Protein AF-A0A0C1R4L3-F1 (afdb_monomer_lite)

Foldseek 3Di:
DDDLDQDPLLVLLVVLLVLLVVLLVLLVVLVVLLVVCCVDPVLVPDPLSVLLVVLSVQLSVLSVVLNVLSVVCNVVVVPDLVSLLCSCPVRLVSSVVSLVRSVVSLVVCCVVCVVPPSSVVSVVSSVVSVVSNVVSVVSSCSNVHDNDPPDD

pLDDT: mean 91.16, std 14.14, range [30.22, 98.56]

Organism: NCBI:txid1418104

Structure (mmCIF, N/CA/C/O backbone):
data_AF-A0A0C1R4L3-F1
#
_entry.id   AF-A0A0C1R4L3-F1
#
loop_
_atom_site.group_PDB
_atom_site.id
_atom_site.type_symbol
_atom_site.label_atom_id
_atom_site.label_alt_id
_atom_site.label_comp_id
_atom_site.label_asym_id
_atom_site.label_entity_id
_atom_site.label_seq_id
_atom_site.pdbx_PDB_ins_code
_atom_site.Cartn_x
_atom_site.Cartn_y
_atom_site.Cartn_z
_atom_site.occupancy
_atom_site.B_iso_or_equiv
_atom_site.auth_seq_id
_atom_site.auth_comp_id
_atom_site.auth_asym_id
_atom_site.auth_atom_id
_atom_site.pdbx_PDB_model_num
ATOM 1 N N . MET A 1 1 ? 19.416 26.233 -11.761 1.00 34.59 1 MET A N 1
ATOM 2 C CA . MET A 1 1 ? 19.110 25.211 -12.781 1.00 34.59 1 MET A CA 1
ATOM 3 C C . MET A 1 1 ? 19.590 23.886 -12.209 1.00 34.59 1 MET A C 1
ATOM 5 O O . MET A 1 1 ? 20.791 23.672 -12.141 1.00 34.59 1 MET A O 1
ATOM 9 N N . SER A 1 2 ? 18.687 23.090 -11.637 1.00 35.28 2 SER A N 1
ATOM 10 C CA . SER A 1 2 ? 19.056 21.833 -10.975 1.00 35.28 2 SER A CA 1
ATOM 11 C C . SER A 1 2 ? 19.204 20.749 -12.036 1.00 35.28 2 SER A C 1
ATOM 13 O O . SER A 1 2 ? 18.242 20.437 -12.734 1.00 35.28 2 SER A O 1
ATOM 15 N N . ILE A 1 3 ? 20.416 20.221 -12.190 1.00 36.53 3 ILE A N 1
ATOM 16 C CA . ILE A 1 3 ? 20.707 19.100 -13.084 1.00 36.53 3 ILE A CA 1
ATOM 17 C C . ILE A 1 3 ? 20.119 17.850 -12.423 1.00 36.53 3 ILE A C 1
ATOM 19 O O . ILE A 1 3 ? 20.693 17.321 -11.474 1.00 36.53 3 ILE A O 1
ATOM 23 N N . PHE A 1 4 ? 18.954 17.398 -12.886 1.00 47.09 4 PHE A N 1
ATOM 24 C CA . PHE A 1 4 ? 18.459 16.066 -12.551 1.00 47.09 4 PHE A CA 1
ATOM 25 C C . PHE A 1 4 ? 19.285 15.054 -13.345 1.00 47.09 4 PHE A C 1
ATOM 27 O O . PHE A 1 4 ? 19.116 14.908 -14.553 1.00 47.09 4 PHE A O 1
ATOM 34 N N . ILE A 1 5 ? 20.222 14.388 -12.673 1.00 47.59 5 ILE A N 1
ATOM 35 C CA . ILE A 1 5 ? 20.928 13.240 -13.241 1.00 47.59 5 ILE A CA 1
ATOM 36 C C . ILE A 1 5 ? 19.912 12.095 -13.297 1.00 47.59 5 ILE A C 1
ATOM 38 O O . ILE A 1 5 ? 19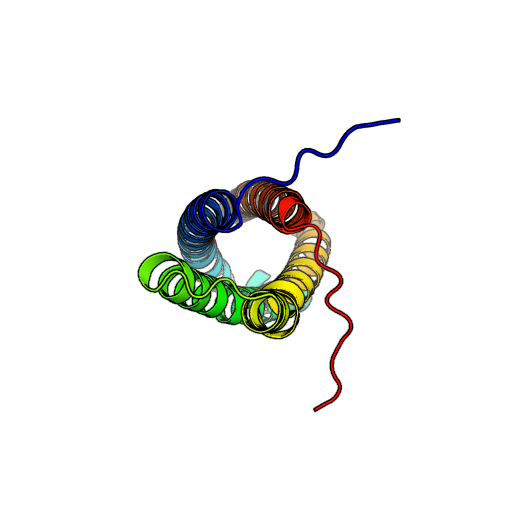.471 11.616 -12.253 1.00 47.59 5 ILE A O 1
ATOM 42 N N . SER A 1 6 ? 19.514 11.672 -14.499 1.00 53.66 6 SER A N 1
ATOM 43 C CA . SER A 1 6 ? 18.676 10.483 -14.668 1.00 53.66 6 SER A CA 1
ATOM 44 C C . SER A 1 6 ? 19.459 9.256 -14.203 1.00 53.66 6 SER A C 1
ATOM 46 O O . SER A 1 6 ? 20.487 8.917 -14.796 1.00 53.66 6 SER A O 1
ATOM 48 N N . MET A 1 7 ? 18.992 8.592 -13.148 1.00 62.25 7 MET A N 1
ATOM 49 C CA . MET A 1 7 ? 19.544 7.298 -12.754 1.00 62.25 7 MET A CA 1
ATOM 50 C C . MET A 1 7 ? 19.080 6.218 -13.743 1.00 62.25 7 MET A C 1
ATOM 52 O O . MET A 1 7 ? 17.948 6.293 -14.230 1.00 62.25 7 MET A O 1
ATOM 56 N N . PRO A 1 8 ? 19.909 5.203 -14.049 1.00 82.69 8 PRO A N 1
ATOM 57 C CA . PRO A 1 8 ? 19.478 4.078 -14.869 1.00 82.69 8 PRO A CA 1
ATOM 58 C C . PRO A 1 8 ? 18.213 3.445 -14.285 1.00 82.69 8 PRO A C 1
ATOM 60 O O . PRO A 1 8 ? 18.134 3.229 -13.074 1.00 82.69 8 PRO A O 1
ATOM 63 N N . TYR A 1 9 ? 17.241 3.104 -15.137 1.00 89.94 9 TYR A N 1
ATOM 64 C CA . TYR A 1 9 ? 15.967 2.532 -14.685 1.00 89.94 9 TYR A CA 1
ATOM 65 C C . TYR A 1 9 ? 16.141 1.287 -13.822 1.00 89.94 9 TYR A C 1
ATOM 67 O O . TYR A 1 9 ? 15.352 1.087 -12.908 1.00 89.94 9 TYR A O 1
ATOM 75 N N . ASP A 1 10 ? 17.194 0.498 -14.039 1.00 90.50 10 ASP A N 1
ATOM 76 C CA . ASP A 1 10 ? 17.512 -0.650 -13.190 1.00 90.50 10 ASP A CA 1
ATOM 77 C C . ASP A 1 10 ? 17.774 -0.255 -11.729 1.00 90.50 10 ASP A C 1
ATOM 79 O O . ASP A 1 10 ? 17.220 -0.857 -10.811 1.00 90.50 10 ASP A O 1
ATOM 83 N N . GLN A 1 11 ? 18.561 0.800 -11.505 1.00 93.00 11 GLN A N 1
ATOM 84 C CA . GLN A 1 11 ? 18.875 1.287 -10.163 1.00 93.00 11 GLN A CA 1
ATOM 85 C C . GLN A 1 11 ? 17.638 1.895 -9.491 1.00 93.00 11 GLN A C 1
ATOM 87 O O . GLN A 1 11 ? 17.382 1.628 -8.316 1.00 93.00 11 GLN A O 1
ATOM 92 N N . VAL A 1 12 ? 16.848 2.672 -10.242 1.00 94.88 12 VAL A N 1
ATOM 93 C CA . VAL A 1 12 ? 15.588 3.241 -9.736 1.00 94.88 12 VAL A CA 1
ATOM 94 C C . VAL A 1 12 ? 14.608 2.122 -9.381 1.00 94.88 12 VAL A C 1
ATOM 96 O O . VAL A 1 12 ? 14.060 2.130 -8.284 1.00 94.88 12 VAL A O 1
ATOM 99 N N . SER A 1 13 ? 14.448 1.117 -10.245 1.00 96.31 13 SER A N 1
ATOM 100 C CA . SER A 1 13 ? 13.526 -0.011 -10.043 1.00 96.31 13 SER A CA 1
ATOM 101 C C . SER A 1 13 ? 13.885 -0.855 -8.829 1.00 96.31 13 SER A C 1
ATOM 103 O O . SER A 1 13 ? 13.003 -1.216 -8.055 1.00 96.31 13 SER A O 1
ATOM 105 N N . GLN A 1 14 ? 15.173 -1.118 -8.598 1.00 96.25 14 GLN A N 1
ATOM 106 C CA . GLN A 1 14 ? 15.626 -1.802 -7.382 1.00 96.25 14 GLN A CA 1
ATOM 107 C C . GLN A 1 14 ? 15.341 -0.974 -6.121 1.00 96.25 14 GLN A C 1
ATOM 109 O O . GLN A 1 14 ? 14.887 -1.514 -5.110 1.00 96.25 14 GLN A O 1
ATOM 114 N N . GLY A 1 15 ? 15.571 0.343 -6.180 1.00 97.06 15 GLY A N 1
ATOM 115 C CA . GLY A 1 15 ? 15.247 1.262 -5.089 1.00 97.06 15 GLY A CA 1
ATOM 116 C C . GLY A 1 15 ? 13.749 1.297 -4.785 1.00 97.06 15 GLY A C 1
ATOM 117 O O . GLY A 1 15 ? 13.350 1.184 -3.626 1.00 97.06 15 GLY A O 1
ATOM 118 N N . VAL A 1 16 ? 12.923 1.381 -5.828 1.00 97.81 16 VAL A N 1
ATOM 119 C CA . VAL A 1 16 ? 11.464 1.303 -5.741 1.00 97.81 16 VAL A CA 1
ATOM 120 C C . VAL A 1 16 ? 11.035 -0.026 -5.128 1.00 97.81 16 VAL A C 1
ATOM 122 O O . VAL A 1 16 ? 10.295 -0.004 -4.152 1.00 97.81 16 VAL A O 1
ATOM 125 N N . LEU A 1 17 ? 11.518 -1.166 -5.633 1.00 98.25 17 LEU A N 1
ATOM 126 C CA . LEU A 1 17 ? 11.148 -2.489 -5.121 1.00 98.25 17 LEU A CA 1
ATOM 127 C C . LEU A 1 17 ? 11.436 -2.614 -3.623 1.00 98.25 17 LEU A C 1
ATOM 129 O O . LEU A 1 17 ? 10.568 -3.034 -2.866 1.00 98.25 17 LEU A O 1
ATOM 133 N N . LYS A 1 18 ? 12.610 -2.157 -3.171 1.00 98.19 18 LYS A N 1
ATOM 134 C CA . LYS A 1 18 ? 12.953 -2.150 -1.743 1.00 98.19 18 LYS A CA 1
ATOM 135 C C . LYS A 1 18 ? 11.955 -1.340 -0.910 1.00 98.19 18 LYS A C 1
ATOM 137 O O . LYS A 1 18 ? 11.596 -1.757 0.189 1.00 98.19 18 LYS A O 1
ATOM 142 N N . ILE A 1 19 ? 11.524 -0.181 -1.411 1.00 98.19 19 ILE A N 1
ATOM 143 C CA . ILE A 1 19 ? 10.524 0.651 -0.732 1.00 98.19 19 ILE A CA 1
ATOM 144 C C . ILE A 1 19 ? 9.158 -0.044 -0.735 1.00 98.19 19 ILE A C 1
ATOM 146 O O . ILE A 1 19 ? 8.494 -0.041 0.296 1.00 98.19 19 ILE A O 1
ATOM 150 N N . LEU A 1 20 ? 8.753 -0.669 -1.846 1.00 98.12 20 LEU A N 1
ATOM 151 C CA . LEU A 1 20 ? 7.492 -1.410 -1.937 1.00 98.12 20 LEU A CA 1
ATOM 152 C C . LEU A 1 20 ? 7.436 -2.563 -0.937 1.00 98.12 20 LEU A C 1
ATOM 154 O O . LEU A 1 20 ? 6.435 -2.685 -0.243 1.00 98.12 20 LEU A O 1
ATOM 158 N N . SER A 1 21 ? 8.506 -3.348 -0.806 1.00 97.94 21 SER A N 1
ATOM 159 C CA . SER A 1 21 ? 8.557 -4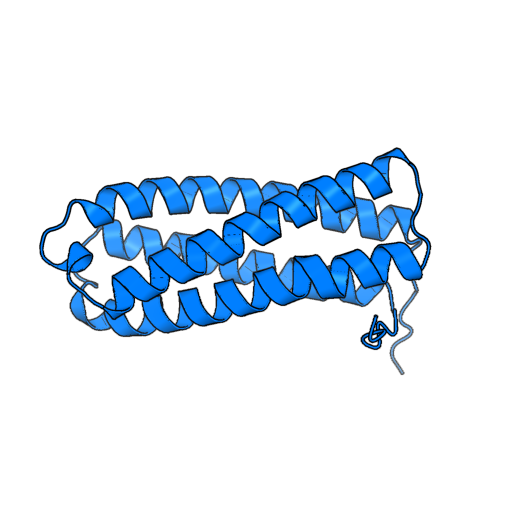.457 0.152 1.00 97.94 21 SER A CA 1
ATOM 160 C C . SER A 1 21 ? 8.523 -3.990 1.607 1.00 97.94 21 SER A C 1
ATOM 162 O O . SER A 1 21 ? 7.863 -4.616 2.441 1.00 97.94 21 SER A O 1
ATOM 164 N N . GLN A 1 22 ? 9.178 -2.864 1.923 1.00 97.25 22 GLN A N 1
ATOM 165 C CA . GLN A 1 22 ? 9.049 -2.243 3.244 1.00 97.25 22 GLN A CA 1
ATOM 166 C C . GLN A 1 22 ? 7.601 -1.808 3.490 1.00 97.25 22 GLN A C 1
ATOM 168 O O . GLN A 1 22 ? 7.002 -2.201 4.484 1.00 97.25 22 GLN A O 1
ATOM 173 N N . PHE A 1 23 ? 7.010 -1.086 2.537 1.00 97.38 23 PHE A N 1
ATOM 174 C CA . PHE A 1 23 ? 5.628 -0.624 2.621 1.00 97.38 23 PHE A CA 1
ATOM 175 C C . PHE A 1 23 ? 4.659 -1.804 2.822 1.00 97.38 23 PHE A C 1
ATOM 177 O O . PHE A 1 23 ? 3.803 -1.775 3.700 1.00 97.38 23 PHE A O 1
ATOM 184 N N . SER A 1 24 ? 4.831 -2.894 2.078 1.00 97.19 24 SER A N 1
ATOM 185 C CA . SER A 1 24 ? 4.041 -4.118 2.233 1.00 97.19 24 SER A CA 1
ATOM 186 C C . SER A 1 24 ? 4.173 -4.762 3.613 1.00 97.19 24 SER A C 1
ATOM 188 O O . SER A 1 24 ? 3.218 -5.372 4.090 1.00 97.19 24 SER A O 1
ATOM 190 N N . THR A 1 25 ? 5.333 -4.644 4.259 1.00 96.25 25 THR A N 1
ATOM 191 C CA . THR A 1 25 ? 5.548 -5.133 5.627 1.00 96.25 25 THR A CA 1
ATOM 192 C C . THR A 1 25 ? 4.770 -4.285 6.630 1.00 96.25 25 THR A C 1
ATOM 194 O O . THR A 1 25 ? 3.994 -4.832 7.413 1.00 96.25 25 THR A O 1
ATOM 197 N N . ASP A 1 26 ? 4.875 -2.963 6.529 1.00 96.25 26 ASP A N 1
ATOM 198 C CA . ASP A 1 26 ? 4.199 -2.031 7.443 1.00 96.25 26 ASP A CA 1
ATOM 199 C C . ASP A 1 26 ? 2.671 -2.082 7.272 1.00 96.25 26 ASP A C 1
ATOM 201 O O . ASP A 1 26 ? 1.907 -2.031 8.232 1.00 96.25 26 ASP A O 1
ATOM 205 N N . LEU A 1 27 ? 2.189 -2.314 6.047 1.00 97.62 27 LEU A N 1
ATOM 206 C CA . LEU A 1 27 ? 0.766 -2.540 5.789 1.00 97.62 27 LEU A CA 1
ATOM 207 C C . LEU A 1 27 ? 0.218 -3.804 6.456 1.00 97.62 27 LEU A C 1
ATOM 209 O O . LEU A 1 27 ? -0.960 -3.833 6.809 1.00 97.62 27 LEU A O 1
ATOM 213 N N . ARG A 1 28 ? 1.030 -4.858 6.605 1.00 96.25 28 ARG A N 1
ATOM 214 C CA . ARG A 1 28 ? 0.615 -6.072 7.326 1.00 96.25 28 ARG A CA 1
ATOM 215 C C . ARG A 1 28 ? 0.521 -5.804 8.826 1.00 96.25 28 ARG A C 1
ATOM 217 O O . ARG A 1 28 ? -0.485 -6.179 9.415 1.00 96.25 28 ARG A O 1
ATOM 224 N N . SER A 1 29 ? 1.499 -5.094 9.387 1.00 95.75 29 SER A N 1
ATOM 225 C CA . SER A 1 29 ? 1.494 -4.632 10.783 1.00 95.75 29 SER A CA 1
ATOM 226 C C . SER A 1 29 ? 0.238 -3.805 11.096 1.00 95.75 29 SER A C 1
ATOM 228 O O . SER A 1 29 ? -0.569 -4.181 11.947 1.00 95.75 29 SER A O 1
ATOM 230 N N . ALA A 1 30 ? -0.033 -2.761 10.307 1.00 97.00 30 ALA A N 1
ATOM 231 C CA . ALA A 1 30 ? -1.245 -1.956 10.458 1.00 97.00 30 ALA A CA 1
ATOM 232 C C . ALA A 1 30 ? -2.537 -2.781 10.306 1.00 97.00 30 ALA A C 1
ATOM 234 O O . ALA A 1 30 ? -3.512 -2.542 11.012 1.00 97.00 30 ALA A O 1
ATOM 235 N N . ASN A 1 31 ? -2.563 -3.774 9.412 1.00 96.88 31 ASN A N 1
ATOM 236 C CA . ASN A 1 31 ? -3.729 -4.639 9.230 1.00 96.88 31 ASN A CA 1
ATOM 237 C C . ASN A 1 31 ? -4.053 -5.486 10.472 1.00 96.88 31 ASN A C 1
ATOM 239 O O . ASN A 1 31 ? -5.223 -5.724 10.766 1.00 96.88 31 ASN A O 1
ATOM 243 N N . GLU A 1 32 ? -3.038 -5.945 11.202 1.00 95.88 32 GLU A N 1
ATOM 244 C CA . GLU A 1 32 ? -3.235 -6.658 12.467 1.00 95.88 32 GLU A CA 1
ATOM 245 C C . GLU A 1 32 ? -3.871 -5.739 13.518 1.00 95.88 32 GLU A C 1
ATOM 247 O O . GLU A 1 32 ? -4.864 -6.121 14.138 1.00 95.88 32 GLU A O 1
ATOM 252 N N . MET A 1 33 ? -3.390 -4.496 13.633 1.00 96.81 33 MET A N 1
ATOM 253 C CA . MET A 1 33 ? -3.975 -3.482 14.524 1.00 96.81 33 MET A CA 1
ATOM 254 C C . MET A 1 33 ? -5.432 -3.166 14.155 1.00 96.81 33 MET A C 1
ATOM 256 O O . MET A 1 33 ? -6.302 -3.101 15.022 1.00 96.81 33 MET A O 1
ATOM 260 N N . ILE A 1 34 ? -5.723 -3.021 12.857 1.00 97.06 34 ILE A N 1
ATOM 261 C CA . ILE A 1 34 ? -7.081 -2.779 12.351 1.00 97.06 34 ILE A CA 1
ATOM 262 C C . ILE A 1 34 ? -8.027 -3.911 12.752 1.00 97.06 34 ILE A C 1
ATOM 264 O O . ILE A 1 34 ? -9.131 -3.645 13.223 1.00 97.06 34 ILE A O 1
ATOM 268 N N . ASN A 1 35 ? -7.601 -5.165 12.599 1.00 96.12 35 ASN A N 1
ATOM 269 C CA . ASN A 1 35 ? -8.419 -6.319 12.964 1.00 96.12 35 ASN A CA 1
ATOM 270 C C . ASN A 1 35 ? -8.749 -6.346 14.461 1.00 96.12 35 ASN A C 1
ATOM 272 O O . ASN A 1 35 ? -9.881 -6.668 14.822 1.00 96.12 35 ASN A O 1
ATOM 276 N N . THR A 1 36 ? -7.805 -5.964 15.323 1.00 95.12 36 THR A N 1
ATOM 277 C CA . THR A 1 36 ? -8.053 -5.804 16.764 1.00 95.12 36 THR A CA 1
ATOM 278 C C . THR A 1 36 ? -9.091 -4.713 17.022 1.00 95.12 36 THR A C 1
ATOM 280 O O . THR A 1 36 ? -10.089 -4.955 17.703 1.00 95.12 36 THR A O 1
ATOM 283 N N . LEU A 1 37 ? -8.926 -3.539 16.410 1.00 95.38 37 LEU A N 1
ATOM 284 C CA . LEU A 1 37 ? -9.830 -2.397 16.580 1.00 95.38 37 LEU A CA 1
ATOM 285 C C . LEU A 1 37 ? -11.245 -2.657 16.038 1.00 95.38 37 LEU A C 1
ATOM 287 O O . LEU A 1 37 ? -12.212 -2.108 16.557 1.00 95.38 37 LEU A O 1
ATOM 291 N N . LEU A 1 38 ? -11.402 -3.539 15.048 1.00 95.69 38 LEU A N 1
ATOM 292 C CA . LEU A 1 38 ? -12.714 -3.977 14.554 1.00 95.69 38 LEU A CA 1
ATOM 293 C C . LEU A 1 38 ? -13.517 -4.800 15.575 1.00 95.69 38 LEU A C 1
ATOM 295 O O . LEU A 1 38 ? -14.727 -4.959 15.411 1.00 95.69 38 LEU A O 1
ATOM 299 N N . THR A 1 39 ? -12.889 -5.303 16.639 1.00 94.12 39 THR A N 1
ATOM 300 C CA . THR A 1 39 ? -13.609 -5.956 17.746 1.00 94.12 39 THR A CA 1
ATOM 301 C C . THR A 1 39 ? -14.205 -4.961 18.746 1.00 94.12 39 THR A C 1
ATOM 303 O O . THR A 1 39 ? -14.999 -5.353 19.596 1.00 94.12 39 THR A O 1
ATOM 306 N N . ASN A 1 40 ? -13.865 -3.671 18.643 1.00 92.88 40 ASN A N 1
ATOM 307 C CA . ASN A 1 40 ? -14.413 -2.624 19.497 1.00 92.88 40 ASN A CA 1
ATOM 308 C C . ASN A 1 40 ? -15.801 -2.191 18.990 1.00 92.88 40 ASN A C 1
ATOM 310 O O . ASN A 1 40 ? -15.920 -1.603 17.914 1.00 92.88 40 ASN A O 1
ATOM 314 N N . ASP A 1 41 ? -16.833 -2.416 19.810 1.00 93.56 41 ASP A N 1
ATOM 315 C CA . ASP A 1 41 ? -18.253 -2.155 19.501 1.00 93.56 41 ASP A CA 1
ATOM 316 C C . ASP A 1 41 ? -18.591 -0.700 19.143 1.00 93.56 41 ASP A C 1
ATOM 318 O O . ASP A 1 41 ? -19.671 -0.414 18.628 1.00 93.56 41 ASP A O 1
ATOM 322 N N . LYS A 1 42 ? -17.709 0.254 19.458 1.00 93.06 42 LYS A N 1
ATOM 323 C CA . LYS A 1 42 ? -17.892 1.660 19.081 1.00 93.06 42 LYS A CA 1
ATOM 324 C C . LYS A 1 42 ? -17.235 1.979 17.745 1.00 93.06 42 LYS A C 1
ATOM 326 O O . LYS A 1 42 ? -17.794 2.748 16.971 1.00 93.06 42 LYS A O 1
ATOM 331 N N . LEU A 1 43 ? -16.056 1.416 17.483 1.00 92.25 43 LEU A N 1
ATOM 332 C CA . LEU A 1 43 ? -15.320 1.648 16.238 1.00 92.25 43 LEU A CA 1
ATOM 333 C C . LEU A 1 43 ? -15.933 0.878 15.071 1.00 92.25 43 LEU A C 1
ATOM 335 O O . LEU A 1 43 ? -16.033 1.411 13.970 1.00 92.25 43 LEU A O 1
ATOM 339 N N . ASN A 1 44 ? -16.394 -0.350 15.303 1.00 92.38 44 ASN A N 1
ATOM 340 C CA . ASN A 1 44 ? -16.933 -1.214 14.253 1.00 92.38 44 ASN A CA 1
ATOM 341 C C . ASN A 1 44 ? -18.298 -0.768 13.694 1.00 92.38 44 ASN A C 1
ATOM 343 O O . ASN A 1 44 ? -18.759 -1.321 12.698 1.00 92.38 44 ASN A O 1
ATOM 347 N N . VAL A 1 45 ? -18.917 0.249 14.297 1.00 95.06 45 VAL A N 1
ATOM 348 C CA . VAL A 1 45 ? -20.115 0.933 13.789 1.00 95.06 45 VAL A CA 1
ATOM 349 C C . VAL A 1 45 ? -19.837 2.379 13.361 1.00 95.06 45 VAL A C 1
ATOM 351 O O . VAL A 1 45 ? -20.739 3.053 12.862 1.00 95.06 45 VAL A O 1
ATOM 354 N N . ASP A 1 46 ? -18.610 2.883 13.541 1.00 95.81 46 ASP A N 1
ATOM 355 C CA . ASP A 1 46 ? -18.240 4.228 13.105 1.00 95.81 46 ASP A CA 1
ATOM 356 C C . ASP A 1 46 ? -18.005 4.248 11.589 1.00 95.81 46 ASP A C 1
ATOM 358 O O . ASP A 1 46 ? -17.102 3.602 11.056 1.00 95.81 46 ASP A O 1
ATOM 362 N N . ASN A 1 47 ? -18.809 5.039 10.877 1.00 96.44 47 ASN A N 1
ATOM 363 C CA . ASN A 1 47 ? -18.745 5.114 9.418 1.00 96.44 47 ASN A CA 1
ATOM 364 C C . ASN A 1 47 ? -17.381 5.590 8.892 1.00 96.44 47 ASN A C 1
ATOM 366 O O . ASN A 1 47 ? -16.960 5.151 7.824 1.00 96.44 47 ASN A O 1
ATOM 370 N N . ASN A 1 48 ? -16.685 6.492 9.591 1.00 96.50 48 ASN A N 1
ATOM 371 C CA . ASN A 1 48 ? -15.370 6.955 9.146 1.00 96.50 48 ASN A CA 1
ATOM 372 C C . ASN A 1 48 ? -14.316 5.869 9.362 1.00 96.50 48 ASN A C 1
ATOM 374 O O . ASN A 1 48 ? -13.470 5.682 8.490 1.00 96.50 48 ASN A O 1
ATOM 378 N N . PHE A 1 49 ? -14.386 5.124 10.467 1.00 97.25 49 PHE A N 1
ATOM 379 C CA . PHE A 1 49 ? -13.499 3.985 10.680 1.00 97.25 49 PHE A CA 1
ATOM 380 C C . PHE A 1 49 ? -13.738 2.884 9.640 1.00 97.25 49 PHE A C 1
ATOM 382 O O . PHE A 1 49 ? -12.792 2.432 9.001 1.00 97.25 49 PHE A O 1
ATOM 389 N N . LEU A 1 50 ? -14.993 2.522 9.367 1.00 97.62 50 LEU A N 1
ATOM 390 C CA . LEU A 1 50 ? -15.320 1.539 8.328 1.00 97.62 50 LEU A CA 1
ATOM 391 C C . LEU A 1 50 ? -14.889 2.000 6.925 1.00 97.62 50 LEU A C 1
ATOM 393 O O . LEU A 1 50 ? -14.361 1.204 6.147 1.00 97.62 50 LEU A O 1
ATOM 397 N N . ASN A 1 51 ? -15.039 3.290 6.608 1.00 98.12 51 ASN A N 1
ATOM 398 C CA . ASN A 1 51 ? -14.530 3.867 5.360 1.00 98.12 51 ASN A CA 1
ATOM 399 C C . ASN A 1 51 ? -13.000 3.839 5.292 1.00 98.12 51 ASN A C 1
ATOM 401 O O . ASN A 1 51 ? -12.445 3.574 4.223 1.00 98.12 51 ASN A O 1
ATOM 405 N N . PHE A 1 52 ? -12.315 4.094 6.410 1.00 98.00 52 PHE A N 1
ATOM 406 C CA . PHE A 1 52 ? -10.869 3.926 6.507 1.00 98.00 52 PHE A CA 1
ATOM 407 C C . PHE A 1 52 ? -10.480 2.483 6.181 1.00 98.00 52 PHE A C 1
ATOM 409 O O . PHE A 1 52 ? -9.694 2.286 5.260 1.00 98.00 52 PHE A O 1
ATOM 416 N N . VAL A 1 53 ? -11.082 1.491 6.845 1.00 98.25 53 VAL A N 1
ATOM 417 C CA . VAL A 1 53 ? -10.792 0.065 6.616 1.00 98.25 53 VAL A CA 1
ATOM 418 C C . VAL A 1 53 ? -11.041 -0.326 5.159 1.00 98.25 53 VAL A C 1
ATOM 420 O O . VAL A 1 53 ? -10.167 -0.902 4.516 1.00 98.25 53 VAL A O 1
ATOM 423 N N . SER A 1 54 ? -12.193 0.045 4.596 1.00 98.44 54 SER A N 1
ATOM 424 C CA . SER A 1 54 ? -12.535 -0.285 3.208 1.00 98.44 54 SER A CA 1
ATOM 425 C C . SER A 1 54 ? -11.521 0.279 2.208 1.00 98.44 54 SER A C 1
ATOM 427 O O . SER A 1 54 ? -11.067 -0.434 1.313 1.00 98.44 54 SER A O 1
ATOM 429 N N . ASN A 1 55 ? -11.154 1.556 2.340 1.00 98.56 55 ASN A N 1
ATOM 430 C CA . ASN A 1 55 ? -10.174 2.176 1.448 1.00 98.56 55 ASN A CA 1
ATOM 431 C C . ASN A 1 55 ? -8.760 1.635 1.691 1.00 98.56 55 ASN A C 1
ATOM 433 O O . ASN A 1 55 ? -8.009 1.443 0.738 1.00 98.56 55 ASN A O 1
ATOM 437 N N . PHE A 1 56 ? -8.404 1.342 2.941 1.00 98.31 56 PHE A N 1
ATOM 438 C CA . PHE A 1 56 ? -7.117 0.754 3.291 1.00 98.31 56 PHE A CA 1
ATOM 439 C C . PHE A 1 56 ? -6.934 -0.626 2.645 1.00 98.31 56 PHE A C 1
ATOM 441 O O . PHE A 1 56 ? -5.885 -0.889 2.056 1.00 98.31 56 PHE A O 1
ATOM 448 N N . GLU A 1 57 ? -7.972 -1.468 2.644 1.00 98.25 57 GLU A N 1
ATOM 449 C CA . GLU A 1 57 ? -7.944 -2.771 1.968 1.00 98.25 57 GLU A CA 1
ATOM 450 C C . GLU A 1 57 ? -7.791 -2.649 0.449 1.00 98.25 57 GLU A C 1
ATOM 452 O O . GLU A 1 57 ? -6.996 -3.373 -0.157 1.00 98.25 57 GLU A O 1
ATOM 457 N N . GLN A 1 58 ? -8.488 -1.699 -0.182 1.00 98.56 58 GLN A N 1
ATOM 458 C CA . GLN A 1 58 ? -8.295 -1.433 -1.611 1.00 98.56 58 GLN A CA 1
ATOM 459 C C . GLN A 1 58 ? -6.871 -0.936 -1.898 1.00 98.56 58 GLN A C 1
ATOM 461 O O . GLN A 1 58 ? -6.220 -1.425 -2.823 1.00 98.56 58 GLN A O 1
ATOM 466 N N . GLY A 1 59 ? -6.345 -0.024 -1.077 1.00 98.19 59 GLY A N 1
ATOM 467 C CA . GLY A 1 59 ? -4.965 0.454 -1.169 1.00 98.19 59 GLY A CA 1
ATOM 468 C C . GLY A 1 59 ? -3.954 -0.691 -1.090 1.00 98.19 59 GLY A C 1
ATOM 469 O O . GLY A 1 59 ? -3.098 -0.820 -1.968 1.00 98.19 59 GLY A O 1
ATOM 470 N N . LYS A 1 60 ? -4.105 -1.581 -0.101 1.00 98.00 60 LYS A N 1
ATOM 471 C CA . LYS A 1 60 ? -3.290 -2.796 0.061 1.00 98.00 60 LYS A CA 1
ATOM 472 C C . LYS A 1 60 ? -3.334 -3.696 -1.165 1.00 98.00 60 LYS A C 1
ATOM 474 O O . LYS A 1 60 ? -2.285 -4.133 -1.636 1.00 98.00 60 LYS A O 1
ATOM 479 N N . TYR A 1 61 ? -4.527 -3.965 -1.691 1.00 98.12 61 TYR A N 1
ATOM 480 C CA . TYR A 1 61 ? -4.698 -4.806 -2.872 1.00 98.12 61 TYR A CA 1
ATOM 481 C C . TYR A 1 61 ? -3.864 -4.296 -4.055 1.00 98.12 61 TYR A C 1
ATOM 483 O O . TYR A 1 61 ? -3.098 -5.058 -4.653 1.00 98.12 61 TYR A O 1
ATOM 491 N N . TYR A 1 62 ? -3.961 -3.002 -4.372 1.00 98.44 62 TYR A N 1
ATOM 492 C CA . TYR A 1 62 ? -3.168 -2.415 -5.452 1.00 98.44 62 TYR A CA 1
ATOM 493 C C . TYR A 1 62 ? -1.679 -2.376 -5.115 1.00 98.44 62 TYR A C 1
ATOM 495 O O . TYR A 1 62 ? -0.866 -2.680 -5.986 1.00 98.44 62 TYR A O 1
ATOM 503 N N . GLN A 1 63 ? -1.312 -2.072 -3.869 1.00 98.12 63 GLN A N 1
ATOM 504 C CA . GLN A 1 63 ? 0.081 -2.014 -3.432 1.00 98.12 63 GLN A CA 1
ATOM 505 C C . GLN A 1 63 ? 0.800 -3.359 -3.581 1.00 98.12 63 GLN A C 1
ATOM 507 O O . GLN A 1 63 ? 1.877 -3.397 -4.174 1.00 98.12 63 GLN A O 1
ATOM 512 N N . PHE A 1 64 ? 0.201 -4.470 -3.141 1.00 98.12 64 PHE A N 1
ATOM 513 C CA . PHE A 1 64 ? 0.812 -5.798 -3.289 1.00 98.12 64 PHE A CA 1
ATOM 514 C C . PHE A 1 64 ? 0.961 -6.209 -4.757 1.00 98.12 64 PHE A C 1
ATOM 516 O O . PHE A 1 64 ? 1.985 -6.765 -5.153 1.00 98.12 64 PHE A O 1
ATOM 523 N N . ARG A 1 65 ? -0.022 -5.882 -5.605 1.00 98.38 65 ARG A N 1
ATOM 524 C CA . ARG A 1 65 ? 0.114 -6.078 -7.058 1.00 98.38 65 ARG A CA 1
ATOM 525 C C . ARG A 1 65 ? 1.232 -5.223 -7.642 1.00 98.38 65 ARG A C 1
ATOM 527 O O . ARG A 1 65 ? 1.924 -5.657 -8.559 1.00 98.38 65 ARG A O 1
ATOM 534 N N . SER A 1 66 ? 1.396 -4.016 -7.119 1.00 98.19 66 SER A N 1
ATOM 535 C CA . SER A 1 66 ? 2.436 -3.088 -7.530 1.00 98.19 66 SER A CA 1
ATOM 536 C C . SER A 1 66 ? 3.836 -3.582 -7.187 1.00 98.19 66 SER A C 1
ATOM 538 O O . SER A 1 66 ? 4.735 -3.460 -8.018 1.00 98.19 66 SER A O 1
ATOM 540 N N . GLU A 1 67 ? 4.006 -4.165 -6.000 1.00 98.50 67 GLU A N 1
ATOM 541 C CA . GLU A 1 67 ? 5.234 -4.846 -5.588 1.00 98.50 67 GLU A CA 1
ATOM 542 C C . GLU A 1 67 ? 5.558 -6.004 -6.533 1.00 98.50 67 GLU A C 1
ATOM 544 O O . GLU A 1 67 ? 6.619 -5.989 -7.153 1.00 98.50 67 GLU A O 1
ATOM 549 N N . GLY A 1 68 ? 4.623 -6.940 -6.733 1.00 98.38 68 GLY A N 1
ATOM 550 C CA . GLY A 1 68 ? 4.856 -8.105 -7.592 1.00 98.38 68 GLY A CA 1
ATOM 551 C C . GLY A 1 68 ? 5.133 -7.739 -9.055 1.00 98.38 68 GLY A C 1
ATOM 552 O O . GLY A 1 68 ? 5.978 -8.350 -9.709 1.00 98.38 68 GLY A O 1
ATOM 553 N N . TYR A 1 69 ? 4.474 -6.701 -9.582 1.00 98.44 69 TYR A N 1
ATOM 554 C CA . TYR A 1 69 ? 4.769 -6.207 -10.927 1.00 98.44 69 TYR A CA 1
ATOM 555 C C . TYR A 1 69 ? 6.188 -5.631 -11.017 1.00 98.44 69 TYR A C 1
ATOM 557 O O . TYR A 1 69 ? 6.922 -5.940 -11.955 1.00 98.44 69 TYR A O 1
ATOM 565 N N . MET A 1 70 ? 6.598 -4.816 -10.040 1.00 98.38 70 MET A N 1
ATOM 566 C CA . MET A 1 70 ? 7.948 -4.254 -10.008 1.00 98.38 70 MET A CA 1
ATOM 567 C C . MET A 1 70 ? 9.013 -5.339 -9.813 1.00 98.38 70 MET A C 1
ATOM 569 O O . MET A 1 70 ? 10.053 -5.286 -10.462 1.00 98.38 70 MET A O 1
ATOM 573 N N . GLU A 1 71 ? 8.754 -6.352 -8.988 1.00 98.38 71 GLU A N 1
ATOM 574 C CA . GLU A 1 71 ? 9.633 -7.514 -8.824 1.00 98.38 71 GLU A CA 1
ATOM 575 C C . GLU A 1 71 ? 9.879 -8.220 -10.165 1.00 98.38 71 GLU A C 1
ATOM 577 O O . GLU A 1 71 ? 11.029 -8.468 -10.542 1.00 98.38 71 GLU A O 1
ATOM 582 N N . ALA A 1 72 ? 8.816 -8.454 -10.941 1.00 98.06 72 ALA A N 1
ATOM 583 C CA . ALA A 1 72 ? 8.919 -9.049 -12.269 1.00 98.06 72 ALA A CA 1
ATOM 584 C C . ALA A 1 72 ? 9.741 -8.178 -13.234 1.00 98.06 72 ALA A C 1
ATOM 586 O O . ALA A 1 72 ? 10.600 -8.699 -13.954 1.00 98.06 72 ALA A O 1
ATOM 587 N N . LEU A 1 73 ? 9.534 -6.854 -13.233 1.00 96.56 73 LEU A N 1
ATOM 588 C CA . LEU A 1 73 ? 10.364 -5.935 -14.018 1.00 96.56 73 LEU A CA 1
ATOM 589 C C . LEU A 1 73 ? 11.832 -6.011 -13.596 1.00 96.56 73 LEU A C 1
ATOM 591 O O . LEU A 1 73 ? 12.709 -6.067 -14.458 1.00 96.56 73 LEU A O 1
ATOM 595 N N . VAL A 1 74 ? 12.100 -6.050 -12.287 1.00 96.94 74 VAL A N 1
ATOM 596 C CA . VAL A 1 74 ? 13.462 -6.071 -11.746 1.00 96.94 74 VAL A CA 1
ATOM 597 C C . VAL A 1 74 ? 14.218 -7.336 -12.125 1.00 96.94 74 VAL A C 1
ATOM 599 O O . VAL A 1 74 ? 15.403 -7.274 -12.476 1.00 96.94 74 VAL A O 1
ATOM 602 N N . HIS A 1 75 ? 13.532 -8.474 -12.085 1.00 96.69 75 HIS A N 1
ATOM 603 C CA . HIS A 1 75 ? 14.095 -9.767 -12.449 1.00 96.69 75 HIS A CA 1
ATOM 604 C C . HIS A 1 75 ? 14.366 -9.873 -13.956 1.00 96.69 75 HIS A C 1
ATOM 606 O O . HIS A 1 75 ? 15.435 -10.313 -14.371 1.00 96.69 75 HIS A O 1
ATOM 612 N N . THR A 1 76 ? 13.416 -9.428 -14.781 1.00 95.69 76 THR A N 1
ATOM 613 C CA 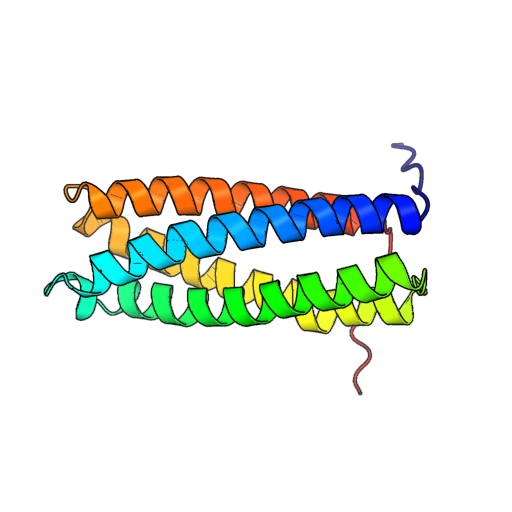. THR A 1 76 ? 13.486 -9.553 -16.249 1.00 95.69 76 THR A CA 1
ATOM 614 C C . THR A 1 76 ? 14.225 -8.408 -16.940 1.00 95.69 76 THR A C 1
ATOM 616 O O . THR A 1 76 ? 14.509 -8.496 -18.132 1.00 95.69 76 THR A O 1
ATOM 619 N N . LYS A 1 77 ? 14.529 -7.326 -16.213 1.00 92.94 77 LYS A N 1
ATOM 620 C CA . LYS A 1 77 ? 15.089 -6.071 -16.741 1.00 92.94 77 LYS A CA 1
ATOM 621 C C . LYS A 1 77 ? 14.208 -5.397 -17.803 1.00 92.94 77 LYS A C 1
ATOM 623 O O . LYS A 1 77 ? 14.696 -4.616 -18.619 1.00 92.94 77 LYS A O 1
ATOM 628 N N . ALA A 1 78 ? 12.900 -5.654 -17.786 1.00 93.25 78 ALA A N 1
ATOM 629 C CA . ALA A 1 78 ? 11.947 -5.182 -18.793 1.00 93.25 78 ALA A CA 1
ATOM 630 C C . ALA A 1 78 ? 11.454 -3.735 -18.556 1.00 93.25 78 ALA A C 1
ATOM 632 O O . ALA A 1 78 ? 10.261 -3.452 -18.658 1.00 93.25 78 ALA A O 1
ATOM 633 N N . TYR A 1 79 ? 12.354 -2.797 -18.256 1.00 89.12 79 TYR A N 1
ATOM 634 C CA . TYR A 1 79 ? 12.022 -1.431 -17.814 1.00 89.12 79 TYR A CA 1
ATOM 635 C C . TYR A 1 79 ? 11.671 -0.444 -18.935 1.00 89.12 79 TYR A C 1
ATOM 637 O O . TYR A 1 79 ? 11.966 0.743 -18.823 1.00 89.12 79 TYR A O 1
ATOM 645 N N . ASN A 1 80 ? 11.095 -0.892 -20.049 1.00 89.50 80 ASN A N 1
ATOM 646 C CA . ASN A 1 80 ? 10.691 0.067 -21.076 1.00 89.50 80 ASN A CA 1
ATOM 647 C C . ASN A 1 80 ? 9.611 1.028 -20.532 1.00 89.50 80 ASN A C 1
ATOM 649 O O . ASN A 1 80 ? 8.888 0.715 -19.581 1.00 89.50 80 ASN A O 1
ATOM 653 N N . GLU A 1 81 ? 9.510 2.204 -21.147 1.00 91.25 81 GLU A N 1
ATOM 654 C CA . GLU A 1 81 ? 8.582 3.259 -20.727 1.00 91.25 81 GLU A CA 1
ATOM 655 C C . GLU A 1 81 ? 7.131 2.769 -20.641 1.00 91.25 81 GLU A C 1
ATOM 657 O O . GLU A 1 81 ? 6.441 3.075 -19.672 1.00 91.25 81 GLU A O 1
ATOM 662 N N . MET A 1 82 ? 6.682 1.941 -21.589 1.00 93.00 82 MET A N 1
ATOM 663 C CA . MET A 1 82 ? 5.326 1.387 -21.586 1.00 93.00 82 MET A CA 1
ATOM 664 C C . MET A 1 82 ? 5.044 0.567 -20.320 1.00 93.00 82 MET A C 1
ATOM 666 O O . MET A 1 82 ? 4.012 0.759 -19.676 1.00 93.00 82 MET A O 1
ATOM 670 N N . ASN A 1 83 ? 5.970 -0.307 -19.929 1.00 94.75 83 ASN A N 1
ATOM 671 C CA . ASN A 1 83 ? 5.833 -1.155 -18.748 1.00 94.75 83 ASN A CA 1
ATOM 672 C C . ASN A 1 83 ? 5.839 -0.343 -17.450 1.00 94.75 83 ASN A C 1
ATOM 674 O O . ASN A 1 83 ? 5.050 -0.629 -16.547 1.00 94.75 83 ASN A O 1
ATOM 678 N N . LEU A 1 84 ? 6.711 0.663 -17.359 1.00 95.69 84 LEU A N 1
ATOM 679 C CA . LEU A 1 84 ? 6.789 1.551 -16.199 1.00 95.69 84 LEU A CA 1
ATOM 680 C C . LEU A 1 84 ? 5.552 2.450 -16.098 1.00 95.69 84 LEU A C 1
ATOM 682 O O . LEU A 1 84 ? 4.991 2.599 -15.015 1.00 95.69 84 LEU A O 1
ATOM 686 N N . CYS A 1 85 ? 5.06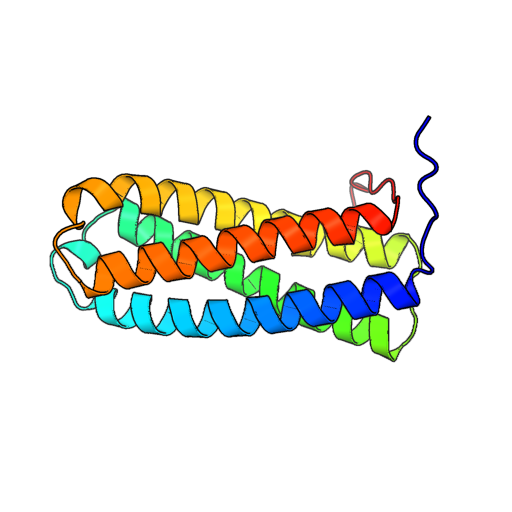5 2.987 -17.215 1.00 95.25 85 CYS A N 1
ATOM 687 C CA . CYS A 1 85 ? 3.848 3.790 -17.226 1.00 95.25 85 CYS A CA 1
ATOM 688 C C . CYS A 1 85 ? 2.592 2.970 -16.947 1.00 95.25 85 CYS A C 1
ATOM 690 O O . CYS A 1 85 ? 1.699 3.457 -16.252 1.00 95.25 85 CYS A O 1
ATOM 692 N N . TYR A 1 86 ? 2.527 1.719 -17.411 1.00 96.31 86 TYR A N 1
ATOM 693 C CA . TYR A 1 86 ? 1.458 0.807 -17.015 1.00 96.31 86 TYR A CA 1
ATOM 694 C C . TYR A 1 86 ? 1.440 0.619 -15.495 1.00 96.31 86 TYR A C 1
ATOM 696 O O . TYR A 1 86 ? 0.393 0.795 -14.873 1.00 96.31 86 TYR A O 1
ATOM 704 N N . TRP A 1 87 ? 2.595 0.319 -14.897 1.00 97.56 87 TRP A N 1
ATOM 705 C CA . TRP A 1 87 ? 2.737 0.155 -13.451 1.00 97.56 87 TRP A CA 1
ATOM 706 C C . TRP A 1 87 ? 2.317 1.408 -12.674 1.00 97.56 87 TRP A C 1
ATOM 708 O O . TRP A 1 87 ? 1.522 1.311 -11.735 1.00 97.56 87 TRP A O 1
ATOM 718 N N . ILE A 1 88 ? 2.785 2.587 -13.096 1.00 96.56 88 ILE A N 1
ATOM 719 C CA . ILE A 1 88 ? 2.434 3.862 -12.460 1.00 96.56 88 ILE A CA 1
ATOM 720 C C . ILE A 1 88 ? 0.918 4.079 -12.514 1.00 96.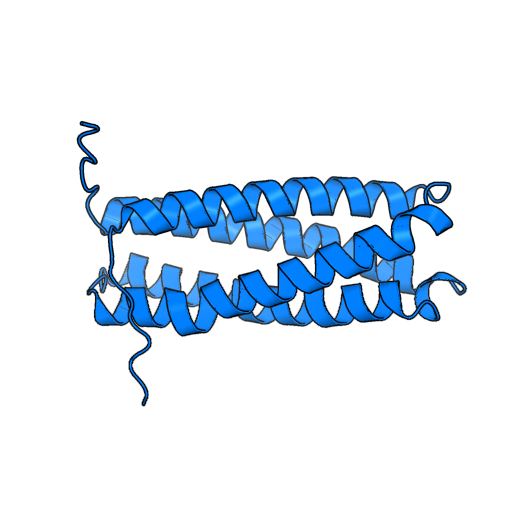56 88 ILE A C 1
ATOM 722 O O . ILE A 1 88 ? 0.274 4.205 -11.475 1.00 96.56 88 ILE A O 1
ATOM 726 N N . ASN A 1 89 ? 0.337 4.061 -13.713 1.00 96.00 89 ASN A N 1
ATOM 727 C CA . ASN A 1 89 ? -1.047 4.480 -13.919 1.00 96.00 89 ASN A CA 1
ATOM 728 C C . ASN A 1 89 ? -2.076 3.470 -13.397 1.00 96.00 89 ASN A C 1
ATOM 730 O O . ASN A 1 89 ? -3.148 3.877 -12.956 1.00 96.00 89 ASN A O 1
ATOM 734 N N . ASN A 1 90 ? -1.774 2.169 -13.447 1.00 96.81 90 ASN A N 1
ATOM 735 C CA . ASN A 1 90 ? -2.753 1.118 -13.150 1.00 96.81 90 ASN A CA 1
ATOM 736 C C . ASN A 1 90 ? -2.574 0.482 -11.771 1.00 96.81 90 ASN A C 1
ATOM 738 O O . ASN A 1 90 ? -3.480 -0.211 -11.313 1.00 96.81 90 ASN A O 1
ATOM 742 N N . LEU A 1 91 ? -1.427 0.680 -11.114 1.00 97.75 91 LEU A N 1
ATOM 743 C CA . LEU A 1 91 ? -1.142 0.061 -9.818 1.00 97.75 91 LEU A CA 1
ATOM 744 C C . LEU A 1 91 ? -0.777 1.112 -8.769 1.00 97.75 91 LEU A C 1
ATOM 746 O O . LEU A 1 91 ? -1.456 1.210 -7.750 1.00 97.75 91 LEU A O 1
ATOM 750 N N . GLN A 1 92 ? 0.239 1.941 -9.021 1.00 96.25 92 GLN A N 1
ATOM 751 C CA . GLN A 1 92 ? 0.687 2.942 -8.043 1.00 96.25 92 GLN A CA 1
ATOM 752 C C . GLN A 1 92 ? -0.322 4.070 -7.819 1.00 96.25 92 GLN A C 1
ATOM 754 O O . GLN A 1 92 ? -0.656 4.376 -6.676 1.00 96.25 92 GLN A O 1
ATOM 759 N N . THR A 1 93 ? -0.835 4.686 -8.885 1.00 95.50 93 THR A N 1
ATOM 760 C CA . THR A 1 93 ? -1.805 5.782 -8.764 1.00 95.50 93 THR A CA 1
ATOM 761 C C . THR A 1 93 ? -3.095 5.335 -8.063 1.00 95.50 93 THR A C 1
ATOM 763 O O . THR A 1 93 ? -3.497 6.015 -7.116 1.00 95.50 93 THR A O 1
ATOM 766 N N . PRO A 1 94 ? -3.723 4.194 -8.420 1.00 97.31 94 PRO A N 1
ATOM 767 C CA . PRO A 1 94 ? -4.874 3.686 -7.679 1.00 97.31 94 PRO A CA 1
ATOM 768 C C . PRO A 1 94 ? -4.570 3.408 -6.204 1.00 97.31 94 PRO A C 1
ATOM 770 O O . PRO A 1 94 ? -5.330 3.863 -5.352 1.00 97.31 94 PRO A O 1
ATOM 773 N N . ALA A 1 95 ? -3.449 2.742 -5.887 1.00 97.44 95 ALA A N 1
ATOM 774 C CA . ALA A 1 95 ? -3.047 2.505 -4.497 1.00 97.44 95 ALA A CA 1
ATOM 775 C C . ALA A 1 95 ? -2.957 3.824 -3.713 1.00 97.44 95 ALA A C 1
ATOM 777 O O . ALA A 1 95 ? -3.517 3.947 -2.624 1.00 97.44 95 ALA A O 1
ATOM 778 N N . ASN A 1 96 ? -2.307 4.836 -4.295 1.00 96.06 96 ASN A N 1
ATOM 779 C CA . ASN A 1 96 ? -2.132 6.138 -3.665 1.00 96.06 96 ASN A CA 1
ATOM 780 C C . ASN A 1 96 ? -3.457 6.858 -3.390 1.00 96.06 96 ASN A C 1
ATOM 782 O O . ASN A 1 96 ? -3.636 7.424 -2.310 1.00 96.06 96 ASN A O 1
ATOM 786 N N . ASN A 1 97 ? -4.387 6.817 -4.343 1.00 97.12 97 ASN A N 1
ATOM 787 C CA . ASN A 1 97 ? -5.703 7.430 -4.181 1.00 97.12 97 ASN A CA 1
ATOM 788 C C . ASN A 1 97 ? -6.478 6.768 -3.035 1.00 97.12 97 ASN A C 1
ATOM 790 O O . ASN A 1 97 ? -6.966 7.467 -2.150 1.00 97.12 97 ASN A O 1
ATOM 794 N N . TYR A 1 98 ? -6.516 5.433 -2.991 1.00 98.44 98 TYR A N 1
ATOM 795 C CA . TYR A 1 98 ? -7.196 4.713 -1.914 1.00 98.44 98 TYR A CA 1
ATOM 796 C C . TYR A 1 98 ? -6.575 4.983 -0.543 1.00 98.44 98 TYR A C 1
ATOM 798 O O . TYR A 1 98 ? -7.298 5.261 0.409 1.00 98.44 98 TYR A O 1
ATOM 806 N N . PHE A 1 99 ? -5.246 4.984 -0.427 1.00 97.75 99 PHE A N 1
ATOM 807 C CA . PHE A 1 99 ? -4.602 5.330 0.841 1.00 97.75 99 PHE A CA 1
ATOM 808 C C . PHE A 1 99 ? -4.869 6.777 1.264 1.00 97.75 99 PHE A C 1
ATOM 810 O O . PHE A 1 99 ? -5.097 7.025 2.443 1.00 97.75 99 PHE A O 1
ATOM 817 N N . THR A 1 100 ? -4.913 7.723 0.324 1.00 96.62 100 THR A N 1
ATOM 818 C CA . THR A 1 100 ? -5.249 9.125 0.627 1.00 96.62 100 THR A CA 1
ATOM 819 C C . THR A 1 100 ? -6.647 9.237 1.245 1.00 96.62 100 THR A C 1
ATOM 821 O O . THR A 1 100 ? -6.814 9.878 2.285 1.00 96.62 100 THR A O 1
ATOM 824 N N . GLU A 1 101 ? -7.639 8.561 0.661 1.00 97.94 101 GLU A N 1
ATOM 825 C CA . GLU A 1 101 ? -9.009 8.520 1.192 1.00 97.94 101 GLU A CA 1
ATOM 826 C C . GLU A 1 101 ? -9.094 7.782 2.535 1.00 97.94 101 GLU A C 1
ATOM 828 O O . GLU A 1 101 ? -9.780 8.232 3.461 1.00 97.94 101 GLU A O 1
ATOM 833 N N . ALA A 1 102 ? -8.350 6.679 2.682 1.00 97.94 102 ALA A N 1
ATOM 834 C CA . ALA A 1 102 ? -8.256 5.943 3.937 1.00 97.94 102 ALA A CA 1
ATOM 835 C C . ALA A 1 102 ? -7.745 6.863 5.052 1.00 97.94 102 ALA A C 1
ATOM 837 O O . ALA A 1 102 ? -8.399 7.039 6.079 1.00 97.94 102 ALA A O 1
ATOM 838 N N . PHE A 1 103 ? -6.613 7.523 4.827 1.00 96.12 103 PHE A N 1
ATOM 839 C CA . PHE A 1 103 ? -6.008 8.415 5.803 1.00 96.12 103 PHE A CA 1
ATOM 840 C C . PHE A 1 103 ? -6.882 9.619 6.140 1.00 96.12 103 PHE A C 1
ATOM 842 O O . PHE A 1 103 ? -6.962 9.989 7.308 1.00 96.12 103 PHE A O 1
ATOM 849 N N . SER A 1 104 ? -7.583 10.191 5.157 1.00 95.94 104 SER A N 1
ATOM 850 C CA . SER A 1 104 ? -8.558 11.253 5.425 1.00 95.94 104 SER A CA 1
ATOM 851 C C . SER A 1 104 ? -9.683 10.770 6.345 1.00 95.94 104 SER A C 1
ATOM 853 O O . SER A 1 104 ? -10.111 11.496 7.242 1.00 95.94 104 SER A O 1
ATOM 855 N N . SER A 1 105 ? -10.144 9.532 6.155 1.00 96.81 105 SER A N 1
ATOM 856 C CA . SER A 1 105 ? -11.186 8.922 6.986 1.00 96.81 105 SER A CA 1
ATOM 857 C C . SER A 1 105 ? -10.688 8.636 8.407 1.00 96.81 105 SER A C 1
ATOM 859 O O . SER A 1 105 ? -11.388 8.952 9.370 1.00 96.81 105 SER A O 1
ATOM 861 N N . LEU A 1 106 ? -9.455 8.137 8.555 1.00 96.06 106 LEU A N 1
ATOM 862 C CA . LEU A 1 106 ? -8.827 7.911 9.860 1.00 96.06 106 LEU A CA 1
ATOM 863 C C . LEU A 1 106 ? -8.675 9.218 10.651 1.00 96.06 106 LEU A C 1
ATOM 865 O O . LEU A 1 106 ? -9.031 9.288 11.828 1.00 96.06 106 LEU A O 1
ATOM 869 N N . ASP A 1 107 ? -8.227 10.285 9.986 1.00 94.06 107 ASP A N 1
ATOM 870 C CA . ASP A 1 107 ? -8.074 11.601 10.607 1.00 94.06 107 ASP A CA 1
ATOM 871 C C . ASP A 1 107 ? -9.423 12.129 11.144 1.00 94.06 107 ASP A C 1
ATOM 873 O O . ASP A 1 107 ? -9.460 12.777 12.193 1.00 94.06 107 ASP A O 1
ATOM 877 N N . ARG A 1 108 ? -10.553 11.815 10.488 1.00 93.94 108 ARG A N 1
ATOM 878 C CA . ARG A 1 108 ? -11.902 12.218 10.936 1.00 93.94 108 ARG A CA 1
ATOM 879 C C . ARG A 1 108 ? -12.374 11.484 12.186 1.00 93.94 108 ARG A C 1
ATOM 881 O O . ARG A 1 108 ? -12.990 12.121 13.039 1.00 93.94 108 ARG A O 1
ATOM 888 N N . VAL A 1 109 ? -12.097 10.185 12.308 1.00 93.69 109 VAL A N 1
ATOM 889 C CA . VAL A 1 109 ? -12.482 9.405 13.499 1.00 93.69 109 VAL A CA 1
ATOM 890 C C . VAL A 1 109 ? -11.543 9.668 14.682 1.00 93.69 109 VAL A C 1
ATOM 892 O O . VAL A 1 109 ? -11.966 9.580 15.833 1.00 93.69 109 VAL A O 1
ATOM 895 N N . SER A 1 110 ? -10.303 10.097 14.415 1.00 89.19 110 SER A N 1
ATOM 896 C CA . SER A 1 110 ? -9.261 10.239 15.436 1.00 89.19 110 SER A CA 1
ATOM 897 C C . SER A 1 110 ? -9.692 11.020 16.674 1.00 89.19 110 SER A C 1
ATOM 899 O O . SER A 1 110 ? -9.528 10.538 17.791 1.00 89.19 110 SER A O 1
ATOM 901 N N . ARG A 1 111 ? -10.349 12.172 16.498 1.00 83.50 111 ARG A N 1
ATOM 902 C CA . ARG A 1 111 ? -10.768 13.061 17.597 1.00 83.50 111 ARG A CA 1
ATOM 903 C C . ARG A 1 111 ? -11.644 12.376 18.646 1.00 83.50 111 ARG A C 1
ATOM 905 O O . ARG A 1 111 ? -11.630 12.800 19.797 1.00 83.50 111 ARG A O 1
ATOM 912 N N . SER A 1 112 ? -12.383 11.344 18.253 1.00 87.81 112 SER A N 1
ATOM 913 C CA . SER A 1 112 ? -13.311 10.621 19.122 1.00 87.81 112 SER A CA 1
ATOM 914 C C . SER A 1 112 ? -12.657 9.458 19.876 1.00 87.81 112 SER A C 1
ATOM 916 O O . SER A 1 112 ? -13.230 8.989 20.855 1.00 87.81 112 SER A O 1
ATOM 918 N N . PHE A 1 113 ? -11.471 9.004 19.449 1.00 89.75 113 PHE A N 1
ATOM 919 C CA . PHE A 1 113 ? -10.838 7.770 19.934 1.00 89.75 113 PHE A CA 1
ATOM 920 C C . PHE A 1 113 ? -9.370 7.942 20.364 1.00 89.75 113 PHE A C 1
ATOM 922 O O . PHE A 1 113 ? -8.710 6.965 20.682 1.00 89.75 113 PHE A O 1
ATOM 929 N N . LEU A 1 114 ? -8.853 9.173 20.473 1.00 84.88 114 LEU A N 1
ATOM 930 C CA . LEU A 1 114 ? -7.475 9.427 20.941 1.00 84.88 114 LEU A CA 1
ATOM 931 C C . LEU A 1 114 ? -7.170 8.910 22.361 1.00 84.88 114 LEU A C 1
ATOM 933 O O . LEU A 1 114 ? -6.002 8.767 22.719 1.00 84.88 114 LEU A O 1
ATOM 937 N N . SER A 1 115 ? -8.181 8.663 23.195 1.00 87.25 115 SER A N 1
ATOM 938 C CA . SER A 1 115 ? -7.974 8.072 24.522 1.00 87.25 115 SER A CA 1
ATOM 939 C C . SER A 1 115 ? -7.749 6.557 24.491 1.00 87.25 115 SER A C 1
ATOM 941 O O . SER A 1 115 ? -7.362 6.009 25.514 1.00 87.25 115 SER A O 1
ATOM 943 N N . ASP A 1 116 ? -8.029 5.894 23.367 1.00 91.12 116 ASP A N 1
ATOM 944 C CA . ASP A 1 116 ? -7.828 4.457 23.167 1.00 91.12 116 ASP A CA 1
ATOM 945 C C . ASP A 1 116 ? -6.381 4.202 22.712 1.00 91.12 116 ASP A C 1
ATOM 947 O O . ASP A 1 116 ? -5.912 4.801 21.740 1.00 91.12 116 ASP A O 1
ATOM 951 N N . ASP A 1 117 ? -5.649 3.384 23.469 1.00 92.56 117 ASP A N 1
ATOM 952 C CA . ASP A 1 117 ? -4.215 3.164 23.270 1.00 92.56 117 ASP A CA 1
ATOM 953 C C . ASP A 1 117 ? -3.934 2.449 21.938 1.00 92.56 117 ASP A C 1
ATOM 955 O O . ASP A 1 117 ? -3.096 2.921 21.167 1.00 92.56 117 ASP A O 1
ATOM 959 N N . ASP A 1 118 ? -4.710 1.409 21.615 1.00 92.44 118 ASP A N 1
ATOM 960 C CA . ASP A 1 118 ? -4.593 0.660 20.358 1.00 92.44 118 ASP A CA 1
ATOM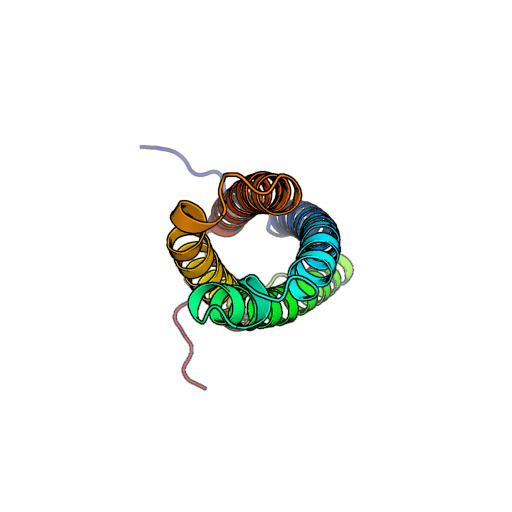 961 C C . ASP A 1 118 ? -4.901 1.566 19.156 1.00 92.44 118 ASP A C 1
ATOM 963 O O . ASP A 1 118 ? -4.251 1.503 18.107 1.00 92.44 118 ASP A O 1
ATOM 967 N N . PHE A 1 119 ? -5.878 2.466 19.308 1.00 94.62 119 PHE A N 1
ATOM 968 C CA . PHE A 1 119 ? -6.202 3.434 18.267 1.00 94.62 119 PHE A CA 1
ATOM 969 C C . PHE A 1 119 ? -5.060 4.435 18.043 1.00 94.62 119 PHE A C 1
ATOM 971 O O . PHE A 1 119 ? -4.757 4.782 16.899 1.00 94.62 119 PHE A O 1
ATOM 978 N N . ARG A 1 120 ? -4.393 4.905 19.107 1.00 94.38 120 ARG A N 1
ATOM 979 C CA . ARG A 1 120 ? -3.218 5.784 18.967 1.00 94.38 120 ARG A CA 1
ATOM 980 C C . ARG A 1 120 ? -2.060 5.077 18.273 1.00 94.38 120 ARG A C 1
ATOM 982 O O . ARG A 1 120 ? -1.410 5.704 17.435 1.00 94.38 120 ARG A O 1
ATOM 989 N N . ASP A 1 121 ? -1.828 3.807 18.580 1.00 95.00 121 ASP A N 1
ATOM 990 C CA . ASP A 1 121 ? -0.775 3.019 17.940 1.00 95.00 121 ASP A CA 1
ATOM 991 C C . ASP A 1 121 ? -1.030 2.882 16.433 1.00 95.00 121 ASP A C 1
ATOM 993 O O . ASP A 1 121 ? -0.125 3.117 15.628 1.00 95.00 121 ASP A O 1
ATOM 997 N N . LEU A 1 122 ? -2.288 2.675 16.025 1.00 96.12 122 LEU A N 1
ATOM 998 C CA . LEU A 1 122 ? -2.672 2.711 14.612 1.00 96.12 122 LEU A CA 1
ATOM 999 C C . LEU A 1 122 ? -2.391 4.078 13.955 1.00 96.12 122 LEU A C 1
ATOM 1001 O O . LEU A 1 122 ? -1.933 4.130 12.809 1.00 96.12 122 LEU A O 1
ATOM 1005 N N . ILE A 1 123 ? -2.646 5.202 14.636 1.00 95.06 123 ILE A N 1
ATOM 1006 C CA . ILE A 1 123 ? -2.310 6.537 14.098 1.00 95.06 123 ILE A CA 1
ATOM 1007 C C . ILE A 1 123 ? -0.798 6.660 13.864 1.00 95.06 123 ILE A C 1
ATOM 1009 O O . ILE A 1 123 ? -0.375 7.197 12.838 1.00 95.06 123 ILE A O 1
ATOM 1013 N N . ILE A 1 124 ? 0.021 6.180 14.801 1.00 94.44 124 ILE A N 1
ATOM 1014 C CA . ILE A 1 124 ? 1.484 6.231 14.693 1.00 94.44 124 ILE A CA 1
ATOM 1015 C C . ILE A 1 124 ? 1.953 5.390 13.501 1.00 94.44 124 ILE A C 1
ATOM 1017 O O . ILE A 1 124 ? 2.687 5.897 12.647 1.00 94.44 124 ILE A O 1
ATOM 1021 N N . GLU A 1 125 ? 1.471 4.151 13.397 1.00 95.06 125 GLU A N 1
ATOM 1022 C CA . GLU A 1 125 ? 1.825 3.225 12.319 1.00 95.06 125 GLU A CA 1
ATOM 1023 C C . GLU A 1 125 ? 1.416 3.778 10.945 1.00 95.06 125 GLU A C 1
ATOM 1025 O O . GLU A 1 125 ? 2.212 3.842 10.005 1.00 95.06 125 GLU A O 1
ATOM 1030 N N . THR A 1 126 ? 0.189 4.289 10.825 1.00 94.69 126 THR A N 1
ATOM 1031 C CA . THR A 1 126 ? -0.280 4.918 9.580 1.00 94.69 126 THR A CA 1
ATOM 1032 C C . THR A 1 126 ? 0.477 6.205 9.249 1.00 94.69 126 THR A C 1
ATOM 1034 O O . THR A 1 126 ? 0.674 6.521 8.073 1.00 94.69 126 THR A O 1
ATOM 1037 N N . GLY A 1 127 ? 0.975 6.927 10.255 1.00 94.69 127 GLY A N 1
ATOM 1038 C CA . GLY A 1 127 ? 1.907 8.037 10.082 1.00 94.69 127 GLY A CA 1
ATOM 1039 C C . GLY A 1 127 ? 3.224 7.609 9.427 1.00 94.69 127 GLY A C 1
ATOM 1040 O O . GLY A 1 127 ? 3.675 8.265 8.485 1.00 94.69 127 GLY A O 1
ATOM 1041 N N . ALA A 1 128 ? 3.816 6.495 9.866 1.00 93.81 128 ALA A N 1
ATOM 1042 C CA . ALA A 1 128 ? 5.022 5.932 9.253 1.00 93.81 128 ALA A CA 1
ATOM 1043 C C . ALA A 1 128 ? 4.763 5.477 7.807 1.00 93.81 128 ALA A C 1
ATOM 1045 O O . ALA A 1 128 ? 5.539 5.790 6.898 1.00 93.81 128 ALA A O 1
ATOM 1046 N N . ILE A 1 129 ? 3.615 4.842 7.568 1.00 95.50 129 ILE A N 1
ATOM 1047 C CA . ILE A 1 129 ? 3.178 4.431 6.232 1.00 95.50 129 ILE A CA 1
ATOM 1048 C C . ILE A 1 129 ? 3.066 5.634 5.274 1.00 95.50 129 ILE A C 1
ATOM 1050 O O . ILE A 1 129 ? 3.572 5.572 4.149 1.00 95.50 129 ILE A O 1
ATOM 1054 N N . LYS A 1 130 ? 2.467 6.754 5.708 1.00 95.06 130 LYS A N 1
ATOM 1055 C CA . LYS A 1 130 ? 2.390 7.998 4.911 1.00 95.06 130 LYS A CA 1
ATOM 1056 C C . LYS A 1 130 ? 3.781 8.470 4.464 1.00 95.06 130 LYS A C 1
ATOM 1058 O O . LYS A 1 130 ? 3.961 8.854 3.309 1.00 95.06 130 LYS A O 1
ATOM 1063 N N . GLN A 1 131 ? 4.782 8.406 5.346 1.00 95.00 131 GLN A N 1
ATOM 1064 C CA . GLN A 1 131 ? 6.158 8.806 5.013 1.00 95.00 131 GLN A CA 1
ATOM 1065 C C . GLN A 1 131 ? 6.788 7.894 3.953 1.00 95.00 131 GLN A C 1
ATOM 1067 O O . GLN A 1 131 ? 7.466 8.365 3.037 1.00 95.00 131 GLN A O 1
ATOM 1072 N N . ILE A 1 132 ? 6.538 6.588 4.033 1.00 94.94 132 ILE A N 1
ATOM 1073 C CA . ILE A 1 132 ? 7.031 5.621 3.046 1.00 94.94 132 ILE A CA 1
ATOM 1074 C C . ILE A 1 132 ? 6.375 5.842 1.687 1.00 94.94 132 ILE A C 1
ATOM 1076 O O . ILE A 1 132 ? 7.066 5.829 0.666 1.00 94.94 132 ILE A O 1
ATOM 1080 N N . GLN A 1 133 ? 5.073 6.119 1.665 1.00 94.00 133 GLN A N 1
ATOM 1081 C CA . GLN A 1 133 ? 4.354 6.474 0.446 1.00 94.00 133 GLN A CA 1
ATOM 1082 C C . GLN A 1 133 ? 4.936 7.734 -0.214 1.00 94.00 133 GLN A C 1
ATOM 1084 O O . GLN A 1 133 ? 5.163 7.745 -1.425 1.00 94.00 133 GLN A O 1
ATOM 1089 N N . MET A 1 134 ? 5.246 8.777 0.562 1.00 93.75 134 MET A N 1
ATOM 1090 C CA . MET A 1 134 ? 5.899 9.984 0.039 1.00 93.75 134 MET A CA 1
ATOM 1091 C C . MET A 1 134 ? 7.267 9.666 -0.574 1.00 93.75 134 MET A C 1
ATOM 1093 O O . MET A 1 134 ? 7.540 10.046 -1.715 1.00 93.75 134 MET A O 1
ATOM 1097 N N . LYS A 1 135 ? 8.094 8.891 0.135 1.00 95.94 135 LYS A N 1
ATOM 1098 C CA . LYS A 1 135 ? 9.407 8.447 -0.352 1.00 95.94 135 LYS A CA 1
ATOM 1099 C C . LYS A 1 135 ? 9.303 7.627 -1.641 1.00 95.94 135 LYS A C 1
ATOM 1101 O O . LYS A 1 135 ? 10.135 7.767 -2.541 1.00 95.94 135 LYS A O 1
ATOM 1106 N N . LEU A 1 136 ? 8.286 6.773 -1.751 1.00 95.50 136 LEU A N 1
ATOM 1107 C CA . LEU A 1 136 ? 8.011 5.997 -2.955 1.00 95.50 136 LEU A CA 1
ATOM 1108 C C . LEU A 1 136 ? 7.705 6.915 -4.144 1.00 95.50 136 LEU A C 1
ATOM 1110 O O . LEU A 1 136 ? 8.333 6.775 -5.190 1.00 95.50 136 LEU A O 1
ATOM 1114 N N . ILE A 1 137 ? 6.811 7.893 -3.972 1.00 93.31 137 ILE A N 1
ATOM 1115 C CA . ILE A 1 137 ? 6.457 8.869 -5.017 1.00 93.31 137 ILE A CA 1
ATOM 1116 C C . ILE A 1 137 ? 7.687 9.666 -5.467 1.00 93.31 137 ILE A C 1
ATOM 1118 O O . ILE A 1 137 ? 7.900 9.855 -6.665 1.00 93.31 137 ILE A O 1
ATOM 1122 N N . GLU A 1 138 ? 8.518 10.119 -4.530 1.00 93.44 138 GLU A N 1
ATOM 1123 C CA . GLU A 1 138 ? 9.765 10.826 -4.840 1.00 93.44 138 GLU A CA 1
ATOM 1124 C C . GLU A 1 138 ? 10.738 9.956 -5.639 1.00 93.44 138 GLU A C 1
ATOM 1126 O O . GLU A 1 138 ? 11.333 10.426 -6.607 1.00 93.44 138 GLU A O 1
ATOM 1131 N N . THR A 1 139 ? 10.848 8.675 -5.287 1.00 93.75 139 THR A N 1
ATOM 1132 C CA . THR A 1 139 ? 11.702 7.723 -6.008 1.00 93.75 139 THR A CA 1
ATOM 1133 C C . THR A 1 139 ? 11.158 7.447 -7.412 1.00 93.75 139 THR A C 1
ATOM 1135 O O . THR A 1 139 ? 11.922 7.432 -8.373 1.00 93.75 139 THR A O 1
ATOM 1138 N N . ILE A 1 140 ? 9.837 7.316 -7.572 1.00 93.38 140 ILE A N 1
ATOM 1139 C CA . ILE A 1 140 ? 9.185 7.149 -8.883 1.00 93.38 140 ILE A CA 1
ATOM 1140 C C . ILE A 1 140 ? 9.478 8.339 -9.801 1.00 93.38 140 ILE A C 1
ATOM 1142 O O . ILE A 1 140 ? 9.735 8.156 -10.990 1.00 93.38 140 ILE A O 1
ATOM 1146 N N . ARG A 1 141 ? 9.504 9.566 -9.270 1.00 91.81 141 ARG A N 1
ATOM 1147 C CA . ARG A 1 141 ? 9.833 10.762 -10.064 1.00 91.81 141 ARG A CA 1
ATOM 1148 C C . ARG A 1 141 ? 11.235 10.704 -10.680 1.00 91.81 141 ARG A C 1
ATOM 1150 O O . ARG A 1 141 ? 11.455 11.347 -11.703 1.00 91.81 141 ARG A O 1
ATOM 1157 N N . MET A 1 142 ? 12.156 9.909 -10.128 1.00 92.94 142 MET A N 1
ATOM 1158 C CA . MET A 1 142 ? 13.504 9.735 -10.684 1.00 92.94 142 MET A CA 1
ATOM 1159 C C . MET A 1 142 ? 13.519 8.996 -12.028 1.00 92.94 142 MET A C 1
ATOM 1161 O O . MET A 1 142 ? 14.499 9.119 -12.760 1.00 92.94 142 MET A O 1
ATOM 1165 N N . TYR A 1 143 ? 12.442 8.287 -12.397 1.00 90.88 143 TYR A N 1
ATOM 1166 C CA . TYR A 1 143 ? 12.300 7.742 -13.751 1.00 90.88 143 TYR A CA 1
ATOM 1167 C C . TYR A 1 143 ? 12.184 8.837 -14.822 1.00 90.88 143 TYR A C 1
ATOM 1169 O O . TYR A 1 143 ? 12.499 8.576 -15.982 1.00 90.88 143 TYR A O 1
ATOM 1177 N N . ASN A 1 144 ? 11.741 10.048 -14.452 1.00 88.75 144 ASN A N 1
ATOM 1178 C CA . ASN A 1 144 ? 11.532 11.174 -15.367 1.00 88.75 144 ASN A CA 1
ATOM 1179 C C . ASN A 1 144 ? 10.673 10.802 -16.599 1.00 88.75 144 ASN A C 1
ATOM 1181 O O . ASN A 1 144 ? 11.019 11.116 -17.736 1.00 88.75 144 ASN A O 1
ATOM 1185 N N . LEU A 1 145 ? 9.570 10.084 -16.361 1.00 88.12 145 LEU A N 1
ATOM 1186 C CA . LEU A 1 145 ? 8.647 9.606 -17.393 1.00 88.12 145 LEU A CA 1
ATOM 1187 C C . LEU A 1 145 ? 7.439 10.527 -17.547 1.00 88.12 145 LEU A C 1
ATOM 1189 O O . LEU A 1 145 ? 6.929 11.060 -16.560 1.00 88.12 145 LEU A O 1
ATOM 1193 N N . ASN A 1 146 ? 6.925 10.637 -18.772 1.00 86.62 146 ASN A N 1
ATOM 1194 C CA . ASN A 1 146 ? 5.653 11.299 -19.046 1.00 86.62 146 ASN A CA 1
ATOM 1195 C C . ASN A 1 146 ? 4.562 10.264 -19.339 1.00 86.62 146 ASN A C 1
ATOM 1197 O O . ASN A 1 146 ? 4.192 10.008 -20.484 1.00 86.62 146 ASN A O 1
ATOM 1201 N N . CYS A 1 147 ? 4.026 9.679 -18.273 1.00 84.75 147 CYS A N 1
ATOM 1202 C CA . CYS A 1 147 ? 2.970 8.681 -18.361 1.00 84.75 147 CYS A CA 1
ATOM 1203 C C . CYS A 1 147 ? 1.602 9.335 -18.576 1.00 84.75 147 CYS A C 1
ATOM 1205 O O . CYS A 1 147 ? 0.743 9.322 -17.695 1.00 84.75 147 CYS A O 1
ATOM 1207 N N . SER A 1 148 ? 1.381 9.913 -19.757 1.00 73.75 148 SER A N 1
ATOM 1208 C CA . SER A 1 148 ? 0.026 10.278 -20.176 1.00 73.75 148 SER A CA 1
ATOM 1209 C C . SER A 1 148 ? -0.861 9.026 -20.159 1.00 73.75 148 SER A C 1
ATOM 1211 O O . SER A 1 148 ? -0.421 7.946 -20.555 1.00 73.75 148 SER A O 1
ATOM 1213 N N . GLN A 1 149 ? -2.086 9.134 -19.638 1.00 54.12 149 GLN A N 1
ATOM 1214 C CA . GLN A 1 149 ? -3.032 8.018 -19.652 1.00 54.12 149 GLN A CA 1
ATOM 1215 C C . GLN A 1 149 ? -3.331 7.653 -21.111 1.00 54.12 149 GLN A C 1
ATOM 1217 O O . GLN A 1 149 ? -4.125 8.324 -21.775 1.00 54.12 149 GLN A O 1
ATOM 1222 N N . SER A 1 150 ? -2.696 6.600 -21.624 1.00 38.12 150 SER A N 1
ATOM 1223 C CA . SER A 1 150 ? -3.127 5.953 -22.854 1.00 38.12 150 SER A CA 1
ATOM 1224 C C . SER A 1 150 ? -4.513 5.375 -22.589 1.00 38.12 150 SER A C 1
ATOM 1226 O O . SER A 1 150 ? -4.677 4.402 -21.857 1.00 38.12 150 SER A O 1
ATOM 1228 N N . ARG A 1 151 ? -5.530 6.047 -23.137 1.00 30.22 151 ARG A N 1
ATOM 1229 C CA . ARG A 1 151 ? -6.894 5.527 -23.221 1.00 30.22 151 ARG A CA 1
ATOM 1230 C C . ARG A 1 151 ? -6.830 4.262 -24.079 1.00 30.22 151 ARG A C 1
ATOM 1232 O O . ARG A 1 151 ? -6.670 4.377 -25.292 1.00 30.22 151 ARG A O 1
ATOM 1239 N N . PHE A 1 152 ? -6.870 3.098 -23.442 1.00 35.22 152 PHE A N 1
ATOM 1240 C CA . PHE A 1 152 ? -7.237 1.848 -24.101 1.00 35.22 152 PHE A CA 1
ATOM 1241 C C . PHE A 1 152 ? -8.749 1.676 -24.003 1.00 35.22 152 PHE A C 1
ATOM 1243 O O . PHE A 1 152 ? -9.299 1.997 -22.923 1.00 35.22 152 PHE A O 1
#

Radius of gyration: 17.26 Å; chains: 1; bounding box: 41×35×49 Å

Secondary structure (DSSP, 8-state):
--------HHHHHHHHHHHHHHHHHHHHHHHHHHHHHTTSTTTTT-HHHHHHHHHHHHHHHHHHHHHHHHHHHHHHT---HHHHHHHIIIIIHHHHHHHHHHHHHHHHHHHHHTT-HHHHHHHHHHHHHHHHHHHHHHHHHTT---------

Sequence (152 aa):
MSIFISMPYDQVSQGVLKILSQFSTDLRSANEMINTLLTNDKLNVDNNFLNFVSNFEQGKYYQFRSEGYMEALVHTKAYNEMNLCYWINNLQTPANNYFTEAFSSLDRVSRSFLSDDDFRDLIIETGAIKQIQMKLIETIRMYNLNCSQSRF